Protein AF-A0A957NPS5-F1 (afdb_monomer)

Foldseek 3Di:
DDDPDPPDDDPVRVVVVVVVVVVVPDDPPPDDDDAWFKFFFADDDPQWTWTQTDPVPLRDTATEGEDVVLVVVVVVVPALEDSDEGGWIFIWRDDPDHYTYTDDTDDFPDFDWDADPPDPDGHIYTHHTNDPDDDDDDDVVDPPDDVVVVVVVVVVD

pLDDT: mean 81.64, std 15.74, range [41.34, 97.88]

Mean predicted aligned error: 11.8 Å

Radius of gyration: 25.31 Å; Cα contacts (8 Å, |Δi|>4): 223; chains: 1; bounding box: 40×63×82 Å

Solvent-accessible surface area (backbone atoms only — not comparable to full-atom values): 9475 Å² total; per-residue (Å²): 136,84,78,80,76,78,78,76,71,51,72,65,56,50,50,49,52,55,48,50,56,56,58,74,63,53,78,75,76,87,74,79,72,81,71,60,42,53,28,35,26,75,37,76,56,93,72,39,29,34,28,40,32,38,79,94,71,77,54,42,69,23,49,21,35,67,37,70,63,57,54,49,55,51,57,69,70,66,60,74,49,55,89,78,35,28,45,35,43,34,30,26,37,68,52,74,89,52,30,29,31,38,70,47,69,59,87,75,87,34,74,46,66,43,75,38,84,97,49,100,56,100,30,51,33,50,65,34,26,51,65,90,78,84,87,88,84,76,49,89,57,85,58,76,65,59,64,73,56,52,54,52,50,68,72,72,107

Secondary structure (DSSP, 8-state):
----------HHHHHHHHHHHHHHTPPPP----TT-EEEEEEEEETTEEEEEE-TTTT--EEEEEE-HHHHHHHHHTT----SS-BT-EEEEEEETTTEEEEEEEPPPS-EEEEEPTT-SS--EEEEEES---------SSSSPP-HHHHHHHHHH-

Structure (mmCIF, N/CA/C/O backbone):
data_AF-A0A957NPS5-F1
#
_entry.id   AF-A0A957NPS5-F1
#
loop_
_atom_site.group_PDB
_atom_site.id
_atom_site.type_symbol
_atom_site.label_atom_id
_atom_site.label_alt_id
_atom_site.label_comp_id
_atom_site.label_asym_id
_atom_site.label_entity_id
_atom_site.label_seq_id
_atom_site.pdbx_PDB_ins_code
_atom_site.Cartn_x
_atom_site.Cartn_y
_atom_site.Cartn_z
_atom_site.occupancy
_atom_site.B_iso_or_equiv
_atom_site.auth_seq_id
_atom_site.auth_comp_id
_atom_site.auth_asym_id
_atom_site.auth_atom_id
_atom_site.pdbx_PDB_model_num
ATOM 1 N N . MET A 1 1 ? -16.779 51.283 47.796 1.00 43.53 1 MET A N 1
ATOM 2 C CA . MET A 1 1 ? -15.555 50.913 47.045 1.00 43.53 1 MET A CA 1
ATOM 3 C C . MET A 1 1 ? -14.977 49.623 47.637 1.00 43.53 1 MET A C 1
ATOM 5 O O . MET A 1 1 ? -14.044 49.672 48.429 1.00 43.53 1 MET A O 1
ATOM 9 N N . ALA A 1 2 ? -15.581 4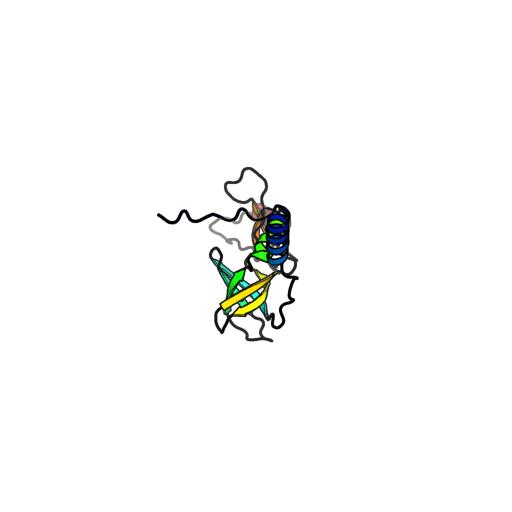8.468 47.336 1.00 41.34 2 ALA A N 1
ATOM 10 C CA . ALA A 1 2 ? -15.143 47.175 47.868 1.00 41.34 2 ALA A CA 1
ATOM 11 C C . ALA A 1 2 ? -13.979 46.638 47.021 1.00 41.34 2 ALA A C 1
ATOM 13 O O . ALA A 1 2 ? -14.174 46.165 45.902 1.00 41.34 2 ALA A O 1
ATOM 14 N N . ARG A 1 3 ? -12.753 46.756 47.541 1.00 43.09 3 ARG A N 1
ATOM 15 C CA . ARG A 1 3 ? -11.559 46.143 46.950 1.00 43.09 3 ARG A CA 1
ATOM 16 C C . ARG A 1 3 ? -11.708 44.621 47.039 1.00 43.09 3 ARG A C 1
ATOM 18 O O . ARG A 1 3 ? -11.613 44.060 48.127 1.00 43.09 3 ARG A O 1
ATOM 25 N N . ARG A 1 4 ? -11.960 43.963 45.899 1.00 46.03 4 ARG A N 1
ATOM 26 C CA . ARG A 1 4 ? -11.891 42.500 45.756 1.00 46.03 4 ARG A CA 1
ATOM 27 C C . ARG A 1 4 ? -10.495 42.047 46.181 1.00 46.03 4 ARG A C 1
ATOM 29 O O . ARG A 1 4 ? -9.515 42.276 45.477 1.00 46.03 4 ARG A O 1
ATOM 36 N N . ARG A 1 5 ? -10.415 41.445 47.364 1.00 43.22 5 ARG A N 1
ATOM 37 C CA . ARG A 1 5 ? -9.221 40.787 47.884 1.00 43.22 5 ARG A CA 1
ATOM 38 C C . ARG A 1 5 ? -9.045 39.513 47.065 1.00 43.22 5 ARG A C 1
ATOM 40 O O . ARG A 1 5 ? -9.767 38.547 47.276 1.00 43.22 5 ARG A O 1
ATOM 47 N N . VAL A 1 6 ? -8.148 39.545 46.083 1.00 55.00 6 VAL A N 1
ATOM 48 C CA . VAL A 1 6 ? -7.691 38.333 45.397 1.00 55.00 6 VAL A CA 1
ATOM 49 C C . VAL A 1 6 ? -6.949 37.520 46.456 1.00 55.00 6 VAL A C 1
ATOM 51 O O . VAL A 1 6 ? -5.841 37.882 46.852 1.00 55.00 6 VAL A O 1
ATOM 54 N N . GLN A 1 7 ? -7.620 36.513 47.016 1.00 62.09 7 GLN A N 1
ATOM 55 C CA . GLN A 1 7 ? -7.008 35.546 47.920 1.00 62.09 7 GLN A CA 1
ATOM 56 C C . GLN A 1 7 ? -5.912 34.834 47.130 1.00 62.09 7 GLN A C 1
ATOM 58 O O . GLN A 1 7 ? -6.180 34.128 46.162 1.00 62.09 7 GLN A O 1
ATOM 63 N N . ARG A 1 8 ? -4.664 35.133 47.492 1.00 55.66 8 ARG A N 1
ATOM 64 C CA . ARG A 1 8 ? -3.477 34.472 46.965 1.00 55.66 8 ARG A CA 1
ATOM 65 C C . ARG A 1 8 ? -3.501 33.066 47.571 1.00 55.66 8 ARG A C 1
ATOM 67 O O . ARG A 1 8 ? -3.375 32.956 48.788 1.00 55.66 8 ARG A O 1
ATOM 74 N N . LEU A 1 9 ? -3.779 32.059 46.746 1.00 61.62 9 LEU A N 1
ATOM 75 C CA . LEU A 1 9 ? -3.798 30.649 47.150 1.00 61.62 9 LEU A CA 1
ATOM 76 C C . LEU A 1 9 ? -2.457 30.293 47.803 1.00 61.62 9 LEU A C 1
ATOM 78 O O . LEU A 1 9 ? -1.418 30.799 47.358 1.00 61.62 9 LEU A O 1
ATOM 82 N N . SER A 1 10 ? -2.485 29.478 48.856 1.00 70.25 10 SER A N 1
ATOM 83 C CA . SER A 1 10 ? -1.268 29.017 49.530 1.00 70.25 10 SER A CA 1
ATOM 84 C C . SER A 1 10 ? -0.378 28.237 48.554 1.00 70.25 10 SER A C 1
ATOM 86 O O . SER A 1 10 ? -0.853 27.714 47.546 1.00 70.25 10 SER A O 1
ATOM 88 N N . GLU A 1 11 ? 0.928 28.177 48.818 1.00 67.50 11 GLU A N 1
ATOM 89 C CA . GLU A 1 11 ? 1.865 27.406 47.981 1.00 67.50 11 GLU A CA 1
ATOM 90 C C . GLU A 1 11 ? 1.440 25.930 47.888 1.00 67.50 11 GLU A C 1
ATOM 92 O O . GLU A 1 11 ? 1.506 25.339 46.817 1.00 67.50 11 GLU A O 1
ATOM 97 N N . GLU A 1 12 ? 0.859 25.384 48.960 1.00 65.50 12 GLU A N 1
ATOM 98 C CA . GLU A 1 12 ? 0.281 24.036 48.988 1.00 65.50 12 GLU A CA 1
ATOM 99 C C . GLU A 1 12 ? -0.962 23.897 48.097 1.00 65.50 12 GLU A C 1
ATOM 101 O O . GLU A 1 12 ? -1.111 22.886 47.420 1.00 65.50 12 GLU A O 1
ATOM 106 N N . GLU A 1 13 ? -1.847 24.900 48.047 1.00 70.38 13 GLU A N 1
ATOM 107 C CA . GLU A 1 13 ? -3.016 24.904 47.153 1.00 70.38 13 GLU A CA 1
ATOM 108 C C . GLU A 1 13 ? -2.599 25.019 45.680 1.00 70.38 13 GLU A C 1
ATOM 110 O O . GLU A 1 13 ? -3.218 24.404 44.810 1.00 70.38 13 GLU A O 1
ATOM 115 N N . GLN A 1 14 ? -1.533 25.778 45.400 1.00 67.06 14 GLN A N 1
ATOM 116 C CA . GLN A 1 14 ? -0.944 25.881 44.064 1.00 67.06 14 GLN A CA 1
ATOM 117 C C . GLN A 1 14 ? -0.292 24.559 43.642 1.00 67.06 14 GLN A C 1
ATOM 119 O O . GLN A 1 14 ? -0.524 24.103 42.521 1.00 67.06 14 GLN A O 1
ATOM 124 N N . ASP A 1 15 ? 0.444 23.909 44.544 1.00 67.12 15 ASP A N 1
ATOM 125 C CA . ASP A 1 15 ? 1.050 22.597 44.315 1.00 67.12 15 ASP A CA 1
ATOM 126 C C . ASP A 1 15 ? -0.005 21.498 44.136 1.00 67.12 15 ASP A C 1
ATOM 128 O O . ASP A 1 15 ? 0.139 20.650 43.251 1.00 67.12 15 ASP A O 1
ATOM 132 N N . LEU A 1 16 ? -1.099 21.529 44.908 1.00 69.50 16 LEU A N 1
ATOM 133 C CA . LEU A 1 16 ? -2.212 20.586 44.772 1.00 69.50 16 LEU A CA 1
ATOM 134 C C . LEU A 1 16 ? -2.939 20.772 43.435 1.00 69.50 16 LEU A C 1
ATOM 136 O O . LEU A 1 16 ? -3.184 19.789 42.737 1.00 69.50 16 LEU A O 1
ATOM 140 N N . MET A 1 17 ? -3.218 22.018 43.029 1.00 66.19 17 MET A N 1
ATOM 141 C CA . MET A 1 17 ? -3.795 22.318 41.711 1.00 66.19 17 MET A CA 1
ATOM 142 C C . MET A 1 17 ? -2.874 21.859 40.578 1.00 66.19 17 MET A C 1
ATOM 144 O O . MET A 1 17 ? -3.321 21.219 39.626 1.00 66.19 17 MET A O 1
ATOM 148 N N . GLN A 1 18 ? -1.572 22.126 40.692 1.00 65.19 18 GLN A N 1
ATOM 149 C CA . GLN A 1 18 ? -0.591 21.724 39.688 1.00 65.19 18 GLN A CA 1
ATOM 150 C C . GLN A 1 18 ? -0.387 20.198 39.650 1.00 65.19 18 GLN A C 1
ATOM 152 O O . GLN A 1 18 ? -0.080 19.622 38.600 1.00 65.19 18 GLN A O 1
ATOM 157 N N . PHE A 1 19 ? -0.561 19.511 40.779 1.00 60.31 19 PHE A N 1
ATOM 158 C CA . PHE A 1 19 ? -0.565 18.053 40.863 1.00 60.31 19 PHE A CA 1
ATOM 159 C C . PHE A 1 19 ? -1.832 17.445 40.241 1.00 60.31 19 PHE A C 1
ATOM 161 O O . PHE A 1 19 ? -1.726 16.510 39.442 1.00 60.31 19 PHE A O 1
ATOM 168 N N . GLU A 1 20 ? -3.013 17.997 40.525 1.00 65.75 20 GLU A N 1
ATOM 169 C CA . GLU A 1 20 ? -4.285 17.554 39.944 1.00 65.75 20 GLU A CA 1
ATOM 170 C C . GLU A 1 20 ? -4.340 17.754 38.425 1.00 65.75 20 GLU A C 1
ATOM 172 O O . GLU A 1 20 ? -4.780 16.856 37.701 1.00 65.75 20 GLU A O 1
ATOM 177 N N . ASP A 1 21 ? -3.839 18.879 37.915 1.00 64.69 21 ASP A N 1
ATOM 178 C CA . ASP A 1 21 ? -3.794 19.145 36.474 1.00 64.69 21 ASP A CA 1
ATOM 179 C C . ASP A 1 21 ? -2.842 18.190 35.739 1.00 64.69 21 ASP A C 1
ATOM 181 O O . ASP A 1 21 ? -3.150 17.714 34.638 1.00 64.69 21 ASP A O 1
ATOM 185 N N . ARG A 1 22 ? -1.723 17.807 36.372 1.00 56.25 22 ARG A N 1
ATOM 186 C CA . ARG A 1 22 ? -0.844 16.742 35.858 1.00 56.25 22 ARG A CA 1
ATOM 187 C C . ARG A 1 22 ? -1.525 15.374 35.867 1.00 56.25 22 ARG A C 1
ATOM 189 O O . ARG A 1 22 ? -1.280 14.571 34.966 1.00 56.25 22 ARG A O 1
ATOM 196 N N . TYR A 1 23 ? -2.392 15.101 36.843 1.00 56.84 23 TYR A N 1
ATOM 197 C CA . TYR A 1 23 ? -3.131 13.840 36.918 1.00 56.84 23 TYR A CA 1
ATOM 198 C C . TYR A 1 23 ? -4.259 13.758 35.878 1.00 56.84 23 TYR A C 1
ATOM 200 O O . TYR A 1 23 ? -4.450 12.703 35.270 1.00 56.84 23 TYR A O 1
ATOM 208 N N . LYS A 1 24 ? -4.958 14.872 35.611 1.00 57.78 24 LYS A N 1
ATOM 209 C CA . LYS A 1 24 ? -6.001 14.964 34.569 1.00 57.78 24 LYS A CA 1
ATOM 210 C C . LYS A 1 24 ? -5.462 14.686 33.166 1.00 57.78 24 LYS A C 1
ATOM 212 O O . LYS A 1 24 ? -6.169 14.101 32.348 1.00 57.78 24 LYS A O 1
ATOM 217 N N . ASN A 1 25 ? -4.205 15.046 32.912 1.00 56.69 25 ASN A N 1
ATOM 218 C CA . ASN A 1 25 ? -3.540 14.861 31.622 1.00 56.69 25 ASN A CA 1
ATOM 219 C C . ASN A 1 25 ? -2.728 13.564 31.512 1.00 56.69 25 ASN A C 1
ATOM 221 O O . ASN A 1 25 ? -1.903 13.438 30.603 1.00 56.69 25 ASN A O 1
ATOM 225 N N . ARG A 1 26 ? -2.952 12.570 32.387 1.00 56.12 26 ARG A N 1
ATOM 226 C CA . ARG A 1 26 ? -2.336 11.255 32.180 1.00 56.12 26 ARG A CA 1
ATOM 227 C C . ARG A 1 26 ? -2.758 10.705 30.813 1.00 56.12 26 ARG A C 1
ATOM 229 O O . ARG A 1 26 ? -3.961 10.635 30.539 1.00 56.12 26 ARG A O 1
ATOM 236 N N . PRO A 1 27 ? -1.804 10.303 29.951 1.00 58.75 27 PRO A N 1
ATOM 237 C CA . PRO A 1 27 ? -2.139 9.698 28.673 1.00 58.75 27 PRO A CA 1
ATOM 238 C C . PRO A 1 27 ? -3.019 8.483 28.943 1.00 58.75 27 PRO A C 1
ATOM 240 O O . PRO A 1 27 ? -2.623 7.565 29.663 1.00 58.75 27 PRO A O 1
ATOM 243 N N . ARG A 1 28 ? -4.246 8.510 28.406 1.00 58.91 28 ARG A N 1
ATOM 244 C CA . ARG A 1 28 ? -5.193 7.413 28.599 1.00 58.91 28 ARG A CA 1
ATOM 245 C C . ARG A 1 28 ? -4.529 6.116 28.115 1.00 58.91 28 ARG A C 1
ATOM 247 O O . ARG A 1 28 ? -3.938 6.124 27.023 1.00 58.91 28 ARG A O 1
ATOM 254 N N . PRO A 1 29 ? -4.584 5.033 28.912 1.00 55.66 29 PRO A N 1
ATOM 255 C CA . PRO A 1 29 ? -4.042 3.745 28.503 1.00 55.66 29 PRO A CA 1
ATOM 256 C C . PRO A 1 29 ? -4.663 3.324 27.165 1.00 55.66 29 PRO A C 1
ATOM 258 O O . PRO A 1 29 ? -5.808 3.673 26.869 1.00 55.66 29 PRO A O 1
ATOM 261 N N . LYS A 1 30 ? -3.869 2.642 26.329 1.00 53.47 30 LYS A N 1
ATOM 262 C CA . LYS A 1 30 ? -4.258 2.179 24.990 1.00 53.47 30 LYS A CA 1
ATOM 263 C C . LYS A 1 30 ? -5.470 1.260 25.136 1.00 53.47 30 LYS A C 1
ATOM 265 O O . LYS A 1 30 ? -5.326 0.096 25.482 1.00 53.47 30 LYS A O 1
ATOM 270 N N . GLN A 1 31 ? -6.665 1.805 24.933 1.00 60.66 31 GLN A N 1
ATOM 271 C CA . GLN A 1 31 ? -7.873 0.999 24.877 1.00 60.66 31 GLN A CA 1
ATOM 272 C C . GLN A 1 31 ? -7.801 0.220 23.566 1.00 60.66 31 GLN A C 1
ATOM 274 O O . GLN A 1 31 ? -7.772 0.834 22.493 1.00 60.66 31 GLN A O 1
ATOM 279 N N . GLU A 1 32 ? -7.661 -1.102 23.659 1.00 60.94 32 GLU A N 1
ATOM 280 C CA . GLU A 1 32 ? -7.733 -1.953 22.480 1.00 60.94 32 GLU A CA 1
ATOM 281 C C . GLU A 1 32 ? -9.110 -1.814 21.850 1.00 60.94 32 GLU A C 1
ATOM 283 O O . GLU A 1 32 ? -10.144 -1.782 22.520 1.00 60.94 32 GLU A O 1
ATOM 288 N N . SER A 1 33 ? -9.092 -1.655 20.539 1.00 67.19 33 SER A N 1
ATOM 289 C CA . SER A 1 33 ? -10.289 -1.462 19.748 1.00 67.19 33 SER A CA 1
ATOM 290 C C . SER A 1 33 ? -10.930 -2.814 19.534 1.00 67.19 33 SER A C 1
ATOM 292 O O . SER A 1 33 ? -10.456 -3.614 18.735 1.00 67.19 33 SER A O 1
ATOM 294 N N . THR A 1 34 ? -12.012 -3.061 20.254 1.00 67.88 34 THR A N 1
ATOM 295 C CA . THR A 1 34 ? -12.986 -4.080 19.884 1.00 67.88 34 THR A CA 1
ATOM 296 C C . THR A 1 34 ? -13.663 -3.601 18.592 1.00 67.88 34 THR A C 1
ATOM 298 O O . THR A 1 34 ? -13.950 -2.411 18.473 1.00 67.88 34 THR A O 1
ATOM 301 N N . ASP A 1 35 ? -13.862 -4.479 17.608 1.00 84.12 35 ASP A N 1
ATOM 302 C CA . ASP A 1 35 ? -14.529 -4.187 16.319 1.00 84.12 35 ASP A CA 1
ATOM 303 C C . ASP A 1 35 ? -13.644 -3.555 15.229 1.00 84.12 35 ASP A C 1
ATOM 305 O O . ASP A 1 35 ? -14.077 -2.691 14.460 1.00 84.12 35 ASP A O 1
ATOM 309 N N . LEU A 1 36 ? -12.389 -3.998 15.132 1.00 90.94 36 LEU A N 1
ATOM 310 C CA . LEU A 1 36 ? -11.573 -3.716 13.954 1.00 90.94 36 LEU A CA 1
ATOM 311 C C . LEU A 1 36 ? -11.952 -4.643 12.799 1.00 90.94 36 LEU A C 1
ATOM 313 O O . LEU A 1 36 ? -12.083 -5.853 12.964 1.00 90.94 36 LEU A O 1
ATOM 317 N N . VAL A 1 37 ? -12.074 -4.052 11.620 1.00 94.62 37 VAL A N 1
ATOM 318 C CA . VAL A 1 37 ? -12.301 -4.737 10.353 1.00 94.62 37 VAL A CA 1
ATOM 319 C C . VAL A 1 37 ? -11.012 -4.682 9.543 1.00 94.62 37 VAL A C 1
ATOM 321 O O . VAL A 1 37 ? -10.425 -3.609 9.396 1.00 94.62 37 VAL A O 1
ATOM 324 N N . ALA A 1 38 ? -10.573 -5.830 9.037 1.00 95.50 38 ALA A N 1
ATOM 325 C CA . ALA A 1 38 ? -9.428 -5.917 8.141 1.00 95.50 38 ALA A CA 1
ATOM 326 C C . ALA A 1 38 ? -9.791 -5.441 6.724 1.00 95.50 38 ALA A C 1
ATOM 328 O O . ALA A 1 38 ? -10.948 -5.522 6.290 1.00 95.50 38 ALA A O 1
ATOM 329 N N . GLY A 1 39 ? -8.801 -4.904 6.019 1.00 96.94 39 GLY A N 1
ATOM 330 C CA . GLY A 1 39 ? -8.944 -4.495 4.632 1.00 96.94 39 GLY A CA 1
ATOM 331 C C . GLY A 1 39 ? -7.640 -4.016 4.009 1.00 96.94 39 GLY A C 1
ATOM 332 O O . GLY A 1 39 ? -6.588 -3.987 4.648 1.00 96.94 39 GLY A O 1
ATOM 333 N N . ILE A 1 40 ? -7.737 -3.602 2.749 1.00 97.50 40 ILE A N 1
ATOM 334 C CA . ILE A 1 40 ? -6.610 -3.175 1.919 1.00 97.50 40 ILE A CA 1
ATOM 335 C C . ILE A 1 40 ? -6.835 -1.739 1.457 1.00 97.50 40 ILE A C 1
ATOM 337 O O . ILE A 1 40 ? -7.922 -1.378 0.994 1.00 97.50 40 ILE A O 1
ATOM 341 N N . VAL A 1 41 ? -5.802 -0.903 1.555 1.00 97.81 41 VAL A N 1
ATOM 342 C CA . VAL A 1 41 ? -5.832 0.460 1.014 1.00 97.81 41 VAL A CA 1
ATOM 343 C C . VAL A 1 41 ? -5.804 0.401 -0.514 1.00 97.81 41 VAL A C 1
ATOM 345 O O . VAL A 1 41 ? -4.799 0.033 -1.108 1.00 97.81 41 VAL A O 1
ATOM 348 N N . ILE A 1 42 ? -6.884 0.812 -1.175 1.00 97.81 42 ILE A N 1
ATOM 349 C CA . ILE A 1 42 ? -6.998 0.800 -2.645 1.00 97.81 42 ILE A CA 1
ATOM 350 C C . ILE A 1 42 ? -6.744 2.173 -3.275 1.00 97.81 42 ILE A C 1
ATOM 352 O O . ILE A 1 42 ? -6.488 2.275 -4.474 1.00 97.81 42 ILE A O 1
ATOM 356 N N . ARG A 1 43 ? -6.817 3.253 -2.486 1.00 97.50 43 ARG A N 1
ATOM 357 C CA . ARG A 1 43 ? -6.541 4.614 -2.963 1.00 97.50 43 ARG A CA 1
ATOM 358 C C . ARG A 1 43 ? -6.078 5.526 -1.835 1.00 97.50 43 ARG A C 1
ATOM 360 O O . ARG A 1 43 ? -6.660 5.508 -0.757 1.00 97.50 43 ARG A O 1
ATOM 367 N N . ALA A 1 44 ? -5.111 6.396 -2.119 1.00 94.06 44 ALA A N 1
ATOM 368 C CA . ALA A 1 44 ? -4.643 7.438 -1.207 1.00 94.06 44 ALA A CA 1
ATOM 369 C C . ALA A 1 44 ? -4.921 8.841 -1.775 1.00 94.06 44 ALA A C 1
ATOM 371 O O . ALA A 1 44 ? -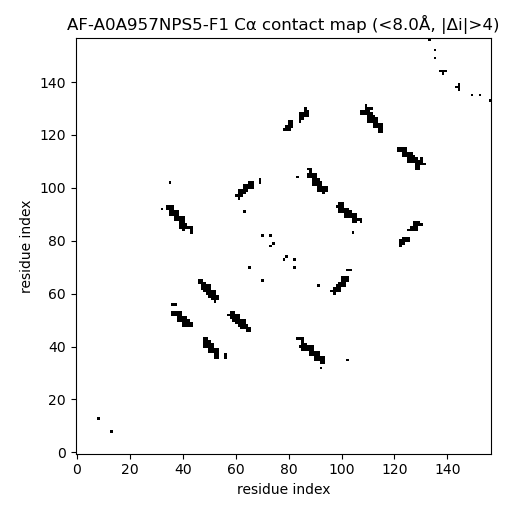4.658 9.117 -2.946 1.00 94.06 44 ALA A O 1
ATOM 372 N N . ARG A 1 45 ? -5.475 9.735 -0.949 1.00 92.00 45 ARG A N 1
ATOM 373 C CA . ARG A 1 45 ? -5.820 11.127 -1.287 1.00 92.00 45 ARG A CA 1
ATOM 374 C C . ARG A 1 45 ? -5.463 12.055 -0.129 1.00 92.00 45 ARG A C 1
ATOM 376 O O . ARG A 1 45 ? -6.308 12.394 0.702 1.00 92.00 45 ARG A O 1
ATOM 383 N N . GLY A 1 46 ? -4.200 12.472 -0.068 1.00 86.94 46 GLY A N 1
ATOM 384 C CA . GLY A 1 46 ? -3.700 13.275 1.048 1.00 86.94 46 GLY A CA 1
ATOM 385 C C . GLY A 1 46 ? -3.829 12.504 2.362 1.00 86.94 46 GLY A C 1
ATOM 386 O O . GLY A 1 46 ? -3.157 11.498 2.545 1.00 86.94 46 GLY A O 1
ATOM 387 N N . HIS A 1 47 ? -4.711 12.953 3.257 1.00 89.00 47 HIS A N 1
ATOM 388 C CA . HIS A 1 47 ? -4.954 12.307 4.556 1.00 89.00 47 HIS A CA 1
ATOM 389 C C . HIS A 1 47 ? -6.119 11.306 4.567 1.00 89.00 47 HIS A C 1
ATOM 391 O O . HIS A 1 47 ? -6.384 10.705 5.607 1.00 89.00 47 HIS A O 1
ATOM 397 N N . HIS A 1 48 ? -6.803 11.130 3.433 1.00 94.31 48 HIS A N 1
ATOM 398 C CA . HIS A 1 48 ? -7.916 10.195 3.294 1.00 94.31 48 HIS A CA 1
ATOM 399 C C . HIS A 1 48 ? -7.509 8.996 2.440 1.00 94.31 48 HIS A C 1
ATOM 401 O O . HIS A 1 48 ? -6.917 9.156 1.370 1.00 94.31 48 HIS A O 1
ATOM 407 N N . TYR A 1 49 ? -7.898 7.808 2.880 1.00 96.88 49 TYR A N 1
ATOM 408 C CA . TYR A 1 49 ? -7.569 6.535 2.254 1.00 96.88 49 TYR A CA 1
ATOM 409 C C . TYR A 1 49 ? -8.844 5.753 1.998 1.00 96.88 49 TYR A C 1
ATOM 411 O O . TYR A 1 49 ? -9.656 5.590 2.903 1.00 96.88 49 TYR A O 1
ATOM 419 N N . ASP A 1 50 ? -9.024 5.256 0.784 1.00 97.81 50 ASP A N 1
ATOM 420 C CA . ASP A 1 50 ? -10.103 4.315 0.521 1.00 97.81 50 ASP A CA 1
ATOM 421 C C . ASP A 1 50 ? -9.608 2.924 0.871 1.00 97.81 50 A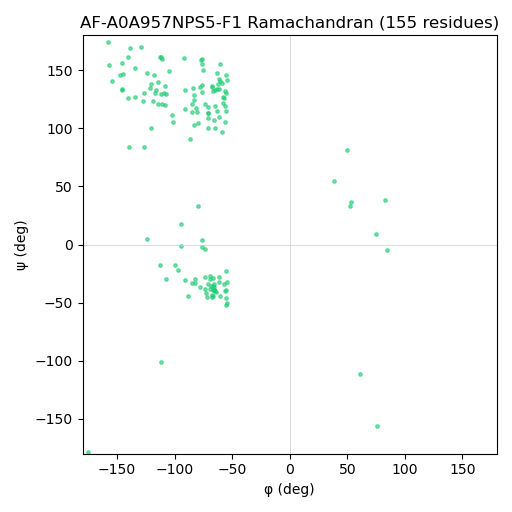SP A C 1
ATOM 423 O O . ASP A 1 50 ? -8.619 2.457 0.304 1.00 97.81 50 ASP A O 1
ATOM 427 N N . VAL A 1 51 ? -10.296 2.279 1.804 1.00 97.88 51 VAL A N 1
ATOM 428 C CA . VAL A 1 51 ? -9.995 0.922 2.246 1.00 97.88 51 VAL A CA 1
ATOM 429 C C . VAL A 1 51 ? -11.109 0.008 1.773 1.00 97.88 51 VAL A C 1
ATOM 431 O O . VAL A 1 51 ? -12.268 0.221 2.132 1.00 97.88 51 VAL A O 1
ATOM 434 N N . GLN A 1 52 ? -10.758 -0.994 0.974 1.00 97.88 52 GLN A N 1
ATOM 435 C CA . GLN A 1 52 ? -11.637 -2.112 0.664 1.00 97.88 52 GLN A CA 1
ATOM 436 C C . GLN A 1 52 ? -11.565 -3.096 1.828 1.00 97.88 52 GLN A C 1
ATOM 438 O O . GLN A 1 52 ? -10.511 -3.672 2.081 1.00 97.88 52 GLN A O 1
ATOM 443 N N . THR A 1 53 ? -12.664 -3.262 2.553 1.00 96.44 53 THR A N 1
ATOM 444 C CA . THR A 1 53 ? -12.741 -4.233 3.644 1.00 96.44 53 THR A CA 1
ATOM 445 C C . THR A 1 53 ? -12.895 -5.654 3.123 1.00 96.44 53 THR A C 1
ATOM 447 O O . THR A 1 53 ? -13.403 -5.879 2.017 1.00 96.44 53 THR A O 1
ATOM 450 N N . ASP A 1 54 ? -12.467 -6.612 3.942 1.00 93.75 54 ASP A N 1
ATOM 451 C CA . ASP A 1 54 ? -12.448 -8.019 3.568 1.00 93.75 54 ASP A CA 1
ATOM 452 C C . ASP A 1 54 ? -13.853 -8.576 3.287 1.00 93.75 54 ASP A C 1
ATOM 454 O O . ASP A 1 54 ? -14.820 -8.222 3.981 1.00 93.75 54 ASP A O 1
ATOM 458 N N . PRO A 1 55 ? -13.978 -9.543 2.357 1.00 87.50 55 PRO A N 1
ATOM 459 C CA . PRO A 1 55 ? -15.240 -10.217 2.063 1.00 87.50 55 PRO A CA 1
ATOM 460 C C . PRO A 1 55 ? -15.921 -10.851 3.282 1.00 87.50 55 PRO A C 1
ATOM 462 O O . PRO A 1 55 ? -17.146 -10.881 3.352 1.00 87.50 55 PRO A O 1
ATOM 465 N N . GLY A 1 56 ? -15.134 -11.333 4.252 1.00 85.19 56 GLY A N 1
ATOM 466 C CA . GLY A 1 56 ? -15.627 -11.945 5.491 1.00 85.19 56 GLY A CA 1
ATOM 467 C C . GLY A 1 56 ? -16.207 -10.957 6.508 1.00 85.19 56 GLY A C 1
ATOM 468 O O . GLY A 1 56 ? -16.702 -11.380 7.549 1.00 85.19 56 GLY A O 1
ATOM 469 N N . THR A 1 57 ? -16.143 -9.654 6.225 1.00 85.19 57 THR A N 1
ATOM 470 C CA . THR A 1 57 ? -16.697 -8.602 7.081 1.00 85.19 57 THR A CA 1
ATOM 471 C C . THR A 1 57 ? -17.885 -7.931 6.398 1.00 85.19 57 THR A C 1
ATOM 473 O O . THR A 1 57 ? -18.985 -8.476 6.399 1.00 85.19 57 THR A O 1
ATOM 476 N N . ASP A 1 58 ? -17.698 -6.756 5.806 1.00 86.69 58 ASP A N 1
ATOM 477 C CA . ASP A 1 58 ? -18.761 -5.987 5.164 1.00 86.69 58 ASP A CA 1
ATOM 478 C C . ASP A 1 58 ? -18.485 -5.641 3.694 1.00 86.69 58 ASP A C 1
ATOM 480 O O . ASP A 1 58 ? -19.306 -4.934 3.095 1.00 86.69 58 ASP A O 1
ATOM 484 N N . ASN A 1 59 ? -17.372 -6.160 3.150 1.00 93.06 59 ASN A N 1
ATOM 485 C CA . ASN A 1 59 ? -16.948 -6.139 1.748 1.00 93.06 59 ASN A CA 1
ATOM 486 C C . ASN A 1 59 ? -17.250 -4.829 1.011 1.00 93.06 59 ASN A C 1
ATOM 488 O O . ASN A 1 59 ? -17.929 -4.813 -0.020 1.00 93.06 59 ASN A O 1
ATOM 492 N N . ARG A 1 60 ? -16.795 -3.704 1.554 1.00 94.44 60 ARG A N 1
ATOM 493 C CA . ARG A 1 60 ? -17.105 -2.381 1.014 1.00 94.44 60 ARG A CA 1
ATOM 494 C C . ARG A 1 60 ? -15.913 -1.453 1.069 1.00 94.44 60 ARG A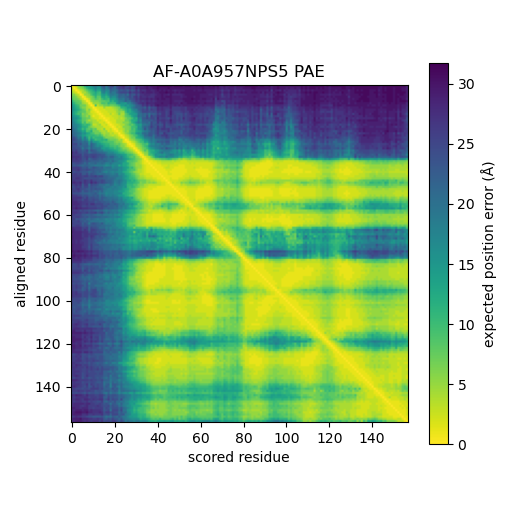 C 1
ATOM 496 O O . ARG A 1 60 ? -15.000 -1.613 1.872 1.00 94.44 60 ARG A O 1
ATOM 503 N N . VAL A 1 61 ? -16.000 -0.403 0.268 1.00 97.00 61 VAL A N 1
ATOM 504 C CA . VAL A 1 61 ? -15.051 0.700 0.325 1.00 97.00 61 VAL A CA 1
ATOM 505 C C . VAL A 1 61 ? -15.456 1.674 1.428 1.00 97.00 61 VAL A C 1
ATOM 507 O O . VAL A 1 61 ? -16.599 2.134 1.477 1.00 97.00 61 VAL A O 1
ATOM 510 N N . ARG A 1 62 ? -14.505 2.007 2.300 1.00 96.06 62 ARG A N 1
ATOM 511 C CA . ARG A 1 62 ? -14.645 3.016 3.356 1.00 96.06 62 ARG A CA 1
ATOM 512 C C . ARG A 1 62 ? -13.610 4.113 3.167 1.00 96.06 62 ARG A C 1
ATOM 514 O O . ARG A 1 62 ? -12.452 3.822 2.890 1.00 96.06 62 ARG A O 1
ATOM 521 N N . VAL A 1 63 ? -14.014 5.365 3.358 1.00 97.38 63 VAL A N 1
ATOM 522 C CA . VAL A 1 63 ? -13.097 6.508 3.409 1.00 97.38 63 VAL A CA 1
ATOM 523 C C . VAL A 1 63 ? -12.555 6.626 4.828 1.00 97.38 63 VAL A C 1
ATOM 525 O O . VAL A 1 63 ? -13.296 6.907 5.773 1.00 97.38 63 VAL A O 1
ATOM 528 N N . CYS A 1 64 ? -11.260 6.408 4.975 1.00 96.12 64 CYS A N 1
ATOM 529 C CA . CYS A 1 64 ? -10.595 6.301 6.257 1.00 96.12 64 CYS A CA 1
ATOM 530 C C . CYS A 1 64 ? -9.547 7.393 6.450 1.00 96.12 64 CYS A C 1
ATOM 532 O O . CYS A 1 64 ? -8.853 7.786 5.517 1.00 96.12 64 CYS A O 1
ATOM 534 N N . GLU A 1 65 ? -9.397 7.834 7.691 1.00 94.50 65 GLU A N 1
ATOM 535 C CA . GLU A 1 65 ? -8.276 8.662 8.137 1.00 94.50 65 GLU A CA 1
ATOM 536 C C . GLU A 1 65 ? -7.388 7.847 9.079 1.00 94.50 65 GLU A C 1
ATOM 538 O O . GLU A 1 65 ? -7.826 6.851 9.657 1.00 94.50 65 GLU A O 1
ATOM 543 N N . VAL A 1 66 ? -6.138 8.261 9.265 1.00 90.38 66 VAL A N 1
ATOM 544 C CA . VAL A 1 66 ? -5.242 7.613 10.230 1.00 90.38 66 VAL A CA 1
ATOM 545 C C . VAL A 1 66 ? -5.480 8.181 11.622 1.00 90.38 66 VAL A C 1
ATOM 547 O O . VAL A 1 66 ? -5.532 9.397 11.812 1.00 90.38 66 VAL A O 1
ATOM 550 N N . ARG A 1 67 ? -5.577 7.311 12.633 1.00 81.38 67 ARG A N 1
ATOM 551 C CA . ARG A 1 67 ? -5.656 7.745 14.031 1.00 81.38 67 ARG A CA 1
ATOM 552 C C . ARG A 1 67 ? -4.440 8.606 14.381 1.00 81.38 67 ARG A C 1
ATOM 554 O O . ARG A 1 67 ? -3.308 8.147 14.278 1.00 81.38 67 ARG A O 1
ATOM 561 N N . GLY A 1 68 ? -4.667 9.814 14.903 1.00 71.12 68 GLY A N 1
ATOM 562 C CA . GLY A 1 68 ? -3.592 10.774 15.205 1.00 71.12 68 GLY A CA 1
ATOM 563 C C . GLY A 1 68 ? -2.481 10.255 16.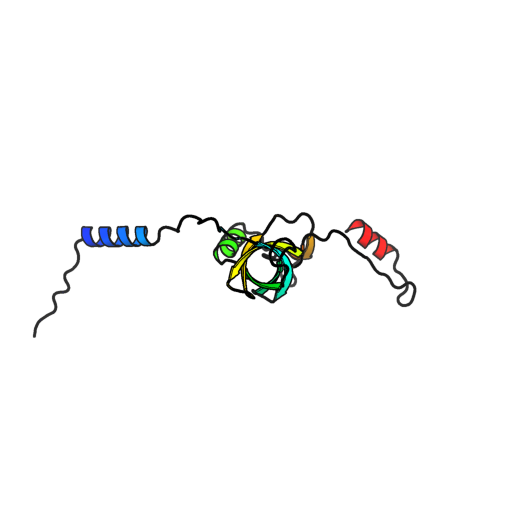132 1.00 71.12 68 GLY A C 1
ATOM 564 O O . GLY A 1 68 ? -1.359 10.745 16.082 1.00 71.12 68 GLY A O 1
ATOM 565 N N . ARG A 1 69 ? -2.752 9.224 16.943 1.00 66.88 69 ARG A N 1
ATOM 566 C CA . ARG A 1 69 ? -1.725 8.548 17.749 1.00 66.88 69 ARG A CA 1
ATOM 567 C C . ARG A 1 69 ? -0.856 7.575 16.941 1.00 66.88 69 ARG A C 1
ATOM 569 O O . ARG A 1 69 ? 0.336 7.530 17.198 1.00 66.88 69 ARG A O 1
ATOM 576 N N . LEU A 1 70 ? -1.413 6.864 15.957 1.00 64.12 70 LEU A N 1
ATOM 577 C CA . LEU A 1 70 ? -0.629 6.022 15.040 1.00 64.12 70 LEU A CA 1
ATOM 578 C C . LEU A 1 70 ? 0.288 6.888 14.167 1.00 64.12 70 LEU A C 1
ATOM 580 O O . LEU A 1 70 ? 1.458 6.571 13.989 1.00 64.12 70 LEU A O 1
ATOM 584 N N . LEU A 1 71 ? -0.222 8.045 13.734 1.00 63.75 71 LEU A N 1
ATOM 585 C CA . LEU A 1 71 ? 0.583 9.093 13.112 1.00 63.75 71 LEU A CA 1
ATOM 586 C C . LEU A 1 71 ? 1.749 9.518 14.026 1.00 63.75 71 LEU A C 1
ATOM 588 O O . LEU A 1 71 ? 2.878 9.601 13.566 1.00 63.75 71 LEU A O 1
ATOM 592 N N . ALA A 1 72 ? 1.508 9.747 15.322 1.00 58.44 72 ALA A N 1
ATOM 593 C CA . ALA A 1 72 ? 2.557 10.146 16.266 1.00 58.44 72 ALA A CA 1
ATOM 594 C C . ALA A 1 72 ? 3.584 9.035 16.559 1.00 58.44 72 ALA A C 1
ATOM 596 O O . ALA A 1 72 ? 4.768 9.336 16.677 1.00 58.44 72 ALA A O 1
ATOM 597 N N . GLU A 1 73 ? 3.149 7.777 16.668 1.00 63.44 73 GLU A N 1
ATOM 598 C CA . GLU A 1 73 ? 4.018 6.617 16.916 1.00 63.44 73 GLU A CA 1
ATOM 599 C C . GLU A 1 73 ? 4.938 6.351 15.711 1.00 63.44 73 GLU A C 1
ATOM 601 O O . GLU A 1 73 ? 6.147 6.244 15.897 1.00 63.44 73 GLU A O 1
ATOM 606 N N . GLN A 1 74 ? 4.419 6.379 14.477 1.00 62.22 74 GLN A N 1
ATOM 607 C CA . GLN A 1 74 ? 5.263 6.228 13.283 1.00 62.22 74 GLN A CA 1
ATOM 608 C C . GLN A 1 74 ? 6.154 7.449 13.006 1.00 62.22 74 GLN A C 1
ATOM 610 O O . GLN A 1 74 ? 7.293 7.291 12.580 1.00 62.22 74 GLN A O 1
ATOM 615 N N . ILE A 1 75 ? 5.696 8.673 13.300 1.00 58.59 75 ILE A N 1
ATOM 616 C CA . ILE A 1 75 ? 6.556 9.8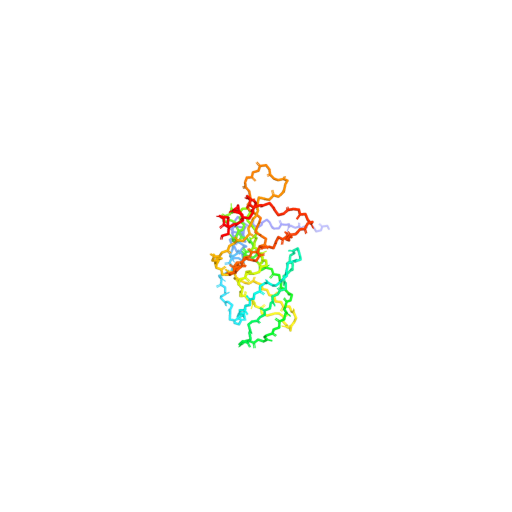68 13.210 1.00 58.59 75 ILE A CA 1
ATOM 617 C C . ILE A 1 75 ? 7.694 9.811 14.245 1.00 58.59 75 ILE A C 1
ATOM 619 O O . ILE A 1 75 ? 8.809 10.260 13.963 1.00 58.59 75 ILE A O 1
ATOM 623 N N . ALA A 1 76 ? 7.432 9.279 15.444 1.00 56.22 76 ALA A N 1
ATOM 624 C CA . ALA A 1 76 ? 8.427 9.155 16.508 1.00 56.22 76 ALA A CA 1
ATOM 625 C C . ALA A 1 76 ? 9.521 8.124 16.190 1.00 56.22 76 ALA A C 1
ATOM 627 O O . ALA A 1 76 ? 10.649 8.310 16.646 1.00 56.22 76 ALA A O 1
ATOM 628 N N . ASP A 1 77 ? 9.213 7.110 15.375 1.00 57.47 77 ASP A N 1
ATOM 629 C CA . ASP A 1 77 ? 10.166 6.088 14.911 1.00 57.47 77 ASP A CA 1
ATOM 630 C C . ASP A 1 77 ? 11.120 6.599 13.805 1.00 57.47 77 ASP A C 1
ATOM 632 O O . ASP A 1 77 ? 12.056 5.926 13.387 1.00 57.47 77 ASP A O 1
ATOM 636 N N . ARG A 1 78 ? 10.948 7.861 13.378 1.00 47.75 78 ARG A N 1
ATOM 637 C CA . ARG A 1 78 ? 11.888 8.637 12.543 1.00 47.75 78 ARG A CA 1
ATOM 638 C C . ARG A 1 78 ? 12.360 7.971 11.245 1.00 47.75 78 ARG A C 1
ATOM 640 O O . ARG A 1 78 ? 13.447 8.308 10.768 1.00 47.75 78 ARG A O 1
ATOM 647 N N . SER A 1 79 ? 11.541 7.163 10.589 1.00 51.72 79 SER A N 1
ATOM 648 C CA . SER A 1 79 ? 11.714 6.966 9.153 1.00 51.72 79 SER A CA 1
ATOM 649 C C . SER A 1 79 ? 10.863 8.001 8.403 1.00 51.72 79 SER A C 1
ATOM 651 O O . SER A 1 79 ? 9.727 8.299 8.772 1.00 51.72 79 SER A O 1
ATOM 653 N N . LYS A 1 80 ? 11.433 8.671 7.393 1.00 56.19 80 LYS A N 1
ATOM 654 C CA . LYS A 1 80 ? 10.727 9.686 6.574 1.00 56.19 80 LYS A CA 1
ATOM 655 C C . LYS A 1 80 ? 9.845 9.013 5.517 1.00 56.19 80 LYS A C 1
ATOM 657 O O . LYS A 1 80 ? 9.690 9.527 4.401 1.00 56.19 80 LYS A O 1
ATOM 662 N N . ASP A 1 81 ? 9.307 7.863 5.877 1.00 70.25 81 ASP A N 1
ATOM 663 C CA . ASP A 1 81 ? 8.711 6.931 4.949 1.00 70.25 81 ASP A CA 1
ATOM 664 C C . ASP A 1 81 ? 7.222 7.234 4.832 1.00 70.25 81 ASP A C 1
ATOM 666 O O . ASP A 1 81 ? 6.607 7.940 5.640 1.00 70.25 81 ASP A O 1
ATOM 670 N N . THR A 1 82 ? 6.632 6.74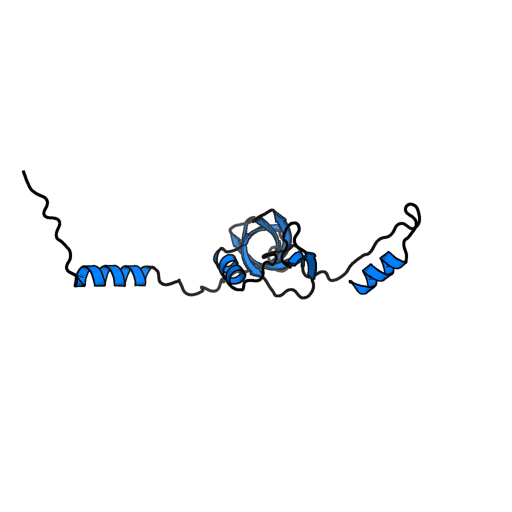6 3.755 1.00 82.44 82 THR A N 1
ATOM 671 C CA . THR A 1 82 ? 5.200 6.878 3.519 1.00 82.44 82 THR A CA 1
ATOM 672 C C . THR A 1 82 ? 4.422 6.145 4.614 1.00 82.44 82 THR A C 1
ATOM 674 O O . THR A 1 82 ? 4.477 4.917 4.703 1.00 82.44 82 THR A O 1
ATOM 677 N N . LEU A 1 83 ? 3.673 6.917 5.412 1.00 86.75 83 LEU A N 1
ATOM 678 C CA . LEU A 1 83 ? 2.855 6.438 6.532 1.00 86.75 83 LEU A CA 1
ATOM 679 C C . LEU A 1 83 ? 1.859 5.355 6.100 1.00 86.75 83 LEU A C 1
ATOM 681 O O . LEU A 1 83 ? 1.813 4.284 6.683 1.00 86.75 83 LEU A O 1
ATOM 685 N N . VAL A 1 84 ? 1.076 5.644 5.060 1.00 92.25 84 VAL A N 1
ATOM 686 C CA . VAL A 1 84 ? 0.127 4.706 4.454 1.00 92.25 84 VAL A CA 1
ATOM 687 C C . VAL A 1 84 ? 0.288 4.791 2.946 1.00 92.25 84 VAL A C 1
ATOM 689 O O . VAL A 1 84 ? 0.208 5.878 2.367 1.00 92.25 84 VAL A O 1
ATOM 692 N N . ALA A 1 85 ? 0.504 3.648 2.318 1.00 94.12 85 ALA A N 1
ATOM 693 C CA . ALA A 1 85 ? 0.584 3.475 0.882 1.00 94.12 85 ALA A CA 1
ATOM 694 C C . ALA A 1 85 ? -0.616 2.666 0.376 1.00 94.12 85 ALA A C 1
ATOM 696 O O . ALA A 1 85 ? -1.296 1.963 1.124 1.00 94.12 85 ALA A O 1
ATOM 697 N N . VAL A 1 86 ? -0.882 2.762 -0.926 1.00 97.06 86 VAL A N 1
ATOM 698 C CA . VAL A 1 86 ? -1.799 1.826 -1.591 1.00 97.06 86 VAL A CA 1
ATOM 699 C C . VAL A 1 86 ? -1.226 0.413 -1.452 1.00 97.06 86 VAL A C 1
ATOM 701 O O . VAL A 1 86 ? -0.014 0.247 -1.527 1.00 97.06 86 VAL A O 1
ATOM 704 N N . GLY A 1 87 ? -2.081 -0.580 -1.223 1.00 97.06 87 GLY A N 1
ATOM 705 C CA . GLY A 1 87 ? -1.702 -1.973 -0.977 1.00 97.06 87 GLY A CA 1
ATOM 706 C C . GLY A 1 87 ? -1.341 -2.297 0.478 1.00 97.06 87 GLY A C 1
ATOM 707 O O . GLY A 1 87 ? -1.153 -3.464 0.813 1.00 97.06 87 GLY A O 1
ATOM 708 N N . ASP A 1 88 ? -1.306 -1.306 1.378 1.00 96.31 88 ASP A N 1
ATOM 709 C CA . ASP A 1 88 ? -1.152 -1.584 2.808 1.00 96.31 88 ASP A CA 1
ATOM 710 C C . ASP A 1 88 ? -2.347 -2.390 3.336 1.00 96.31 88 ASP A C 1
ATOM 712 O O . ASP A 1 88 ? -3.512 -2.058 3.082 1.00 96.31 88 ASP A O 1
ATOM 716 N N . HIS A 1 89 ? -2.040 -3.432 4.108 1.00 96.44 89 HIS A N 1
ATOM 717 C CA . HIS A 1 89 ? -3.016 -4.194 4.877 1.00 96.44 89 HIS A CA 1
ATOM 718 C C . HIS A 1 89 ? -3.271 -3.465 6.194 1.00 96.44 89 HIS A C 1
ATOM 720 O O . HIS A 1 89 ? -2.342 -3.147 6.941 1.00 96.44 89 HIS A O 1
ATOM 726 N N . VAL A 1 90 ? -4.532 -3.145 6.465 1.00 95.50 90 VAL A N 1
ATOM 727 C CA . VAL A 1 90 ? -4.909 -2.249 7.556 1.00 95.50 90 VAL A CA 1
ATOM 728 C C . VAL A 1 90 ? -6.070 -2.792 8.366 1.00 95.50 90 VAL A C 1
ATOM 730 O O . VAL A 1 90 ? -6.960 -3.477 7.867 1.00 95.50 90 VAL A O 1
ATOM 733 N N . TRP A 1 91 ? -6.093 -2.391 9.631 1.00 94.31 91 TRP A N 1
ATOM 734 C CA . TRP A 1 91 ? -7.203 -2.629 10.535 1.00 94.31 91 TRP A CA 1
ATOM 735 C C . TRP A 1 91 ? -7.924 -1.318 10.789 1.00 94.31 91 TRP A C 1
ATOM 737 O O . TRP A 1 91 ? -7.351 -0.342 11.287 1.00 94.31 91 TRP A O 1
ATOM 747 N N . VAL A 1 92 ? -9.199 -1.301 10.432 1.00 94.31 92 VAL A N 1
ATOM 748 C CA . VAL A 1 92 ? -10.043 -0.115 10.437 1.00 94.31 92 VAL A CA 1
ATOM 749 C C . VAL A 1 92 ? -11.094 -0.254 11.522 1.00 94.31 92 VAL A C 1
ATOM 751 O O . VAL A 1 92 ? -11.828 -1.236 11.543 1.00 94.31 92 VAL A O 1
ATOM 754 N N . ARG A 1 93 ? -11.238 0.756 12.385 1.00 93.69 93 ARG A N 1
ATOM 755 C CA . ARG A 1 93 ? -12.450 0.903 13.198 1.00 93.69 93 ARG A CA 1
ATOM 756 C C . ARG A 1 93 ? -13.530 1.568 12.339 1.00 93.69 93 ARG A C 1
ATOM 758 O O . ARG A 1 93 ? -13.333 2.717 11.927 1.00 93.69 93 ARG A O 1
ATOM 765 N N . PRO A 1 94 ? -14.667 0.911 12.067 1.00 93.31 94 PRO A N 1
ATOM 766 C CA . PRO A 1 94 ? -15.770 1.535 11.349 1.00 93.31 94 PRO A CA 1
ATOM 767 C C . PRO A 1 94 ? -16.295 2.781 12.074 1.00 93.31 94 PRO A C 1
ATOM 769 O O . PRO A 1 94 ? -16.462 2.782 13.291 1.00 93.31 94 PRO A O 1
ATOM 772 N N . ASN A 1 95 ? -16.606 3.835 11.318 1.00 92.06 95 ASN A N 1
ATOM 773 C CA . ASN A 1 95 ? -17.313 5.013 11.815 1.00 92.06 95 ASN A CA 1
ATOM 774 C C . ASN A 1 95 ? -18.536 5.265 10.924 1.00 92.06 95 ASN A C 1
ATOM 776 O O . ASN A 1 95 ? -18.485 5.996 9.934 1.00 92.06 95 ASN A O 1
ATOM 780 N N . GLY A 1 96 ? -19.632 4.571 11.226 1.00 89.12 96 GLY A N 1
ATOM 781 C CA . GLY A 1 96 ? -20.796 4.508 10.345 1.00 89.12 96 GLY A CA 1
ATOM 782 C C . GLY A 1 96 ? -20.574 3.581 9.145 1.00 89.12 96 GLY A C 1
ATOM 783 O O . GLY A 1 96 ? -19.776 2.644 9.201 1.00 89.12 96 GLY A O 1
ATOM 784 N N . LYS A 1 97 ? -21.320 3.802 8.055 1.00 87.56 97 LYS A N 1
ATOM 785 C CA . LYS A 1 97 ? -21.319 2.903 6.884 1.00 87.56 97 LYS A CA 1
ATOM 786 C C . LYS A 1 97 ? -20.206 3.184 5.876 1.00 87.56 97 LYS A C 1
ATOM 788 O O . LYS A 1 97 ? -19.735 2.241 5.254 1.00 87.56 97 LYS A O 1
ATOM 793 N N . GLU A 1 98 ? -19.818 4.447 5.729 1.00 93.06 98 GLU A N 1
ATOM 794 C CA . GLU A 1 98 ? -18.933 4.912 4.648 1.00 93.06 98 GLU A CA 1
ATOM 795 C C . GLU A 1 98 ? -17.564 5.370 5.141 1.00 93.06 98 GLU A C 1
ATOM 797 O O . GLU A 1 98 ? -16.638 5.486 4.345 1.00 93.06 98 GLU A O 1
ATOM 802 N N . LYS A 1 99 ? -17.423 5.648 6.441 1.00 95.69 99 LYS A N 1
ATOM 803 C CA . LYS A 1 99 ? -16.181 6.151 7.024 1.00 95.69 99 LYS A CA 1
ATOM 804 C C . LYS A 1 99 ? -15.544 5.130 7.956 1.00 95.69 99 LYS A C 1
ATOM 806 O O . LYS A 1 99 ? -16.196 4.192 8.432 1.00 95.69 99 LYS A O 1
ATOM 811 N N . GLY A 1 100 ? -14.264 5.326 8.225 1.00 94.31 100 GLY A N 1
ATOM 812 C CA . GLY A 1 100 ? -13.504 4.522 9.170 1.00 94.31 100 GLY A CA 1
ATOM 813 C C . GLY A 1 100 ? -12.272 5.253 9.681 1.00 94.31 100 GLY A C 1
ATOM 814 O O . GLY A 1 100 ? -11.950 6.356 9.242 1.00 94.31 100 GLY A O 1
ATOM 815 N N . LEU A 1 101 ? -11.590 4.633 10.633 1.00 94.19 101 LEU A N 1
ATOM 816 C CA . LEU A 1 101 ? -10.314 5.104 11.148 1.00 94.19 101 LEU A CA 1
ATOM 817 C C . LEU A 1 101 ? -9.299 3.966 11.073 1.00 94.19 101 LEU A C 1
ATOM 819 O O . LEU A 1 101 ? -9.541 2.909 11.652 1.00 94.19 101 LEU A O 1
ATOM 823 N N . ILE A 1 102 ? -8.178 4.183 10.387 1.00 93.94 102 ILE A N 1
ATOM 824 C CA . ILE A 1 102 ? -7.050 3.249 10.372 1.00 93.94 102 ILE A CA 1
ATOM 825 C C . ILE A 1 102 ? -6.390 3.293 11.750 1.00 93.94 102 ILE A C 1
ATOM 827 O O . ILE A 1 102 ? -5.915 4.335 12.214 1.00 93.94 102 ILE A O 1
ATOM 831 N N . GLU A 1 103 ? -6.406 2.144 12.409 1.00 90.94 103 GLU A N 1
ATOM 832 C CA . GLU A 1 103 ? -5.960 1.944 13.785 1.00 90.94 103 GLU A CA 1
ATOM 833 C C . GLU A 1 103 ? -4.644 1.185 13.868 1.00 90.94 103 GLU A C 1
ATOM 835 O O . GLU A 1 103 ? -3.885 1.388 14.814 1.00 90.94 103 GLU A O 1
ATOM 840 N N . ARG A 1 104 ? -4.401 0.316 12.887 1.00 89.06 104 ARG A N 1
ATOM 841 C CA . ARG A 1 104 ? -3.174 -0.453 12.725 1.00 89.06 104 ARG A CA 1
ATOM 842 C C . ARG A 1 104 ? -2.916 -0.669 11.239 1.00 89.06 104 ARG A C 1
ATOM 844 O O . ARG A 1 104 ? -3.859 -0.817 10.464 1.00 89.06 104 ARG A O 1
ATOM 851 N N . ILE A 1 105 ? -1.642 -0.686 10.887 1.00 91.12 105 ILE A N 1
ATOM 852 C CA . ILE A 1 105 ? -1.127 -1.087 9.583 1.00 91.12 105 ILE A CA 1
ATOM 853 C C . ILE A 1 105 ? -0.265 -2.311 9.867 1.00 91.12 105 ILE A C 1
ATOM 855 O O . ILE A 1 105 ? 0.519 -2.280 10.819 1.00 91.12 105 ILE A O 1
ATOM 859 N N . ASP A 1 106 ? -0.474 -3.387 9.125 1.00 92.50 106 ASP A N 1
ATOM 860 C CA . ASP A 1 106 ? 0.349 -4.584 9.264 1.00 92.50 106 ASP A CA 1
ATOM 861 C C . ASP A 1 106 ? 1.706 -4.374 8.567 1.00 92.50 106 ASP A C 1
ATOM 863 O O . ASP A 1 106 ? 1.867 -3.484 7.728 1.00 92.50 106 ASP A O 1
ATOM 867 N N . GLU A 1 107 ? 2.712 -5.161 8.951 1.00 90.25 107 GLU A N 1
ATOM 868 C CA . GLU A 1 107 ? 4.054 -5.054 8.373 1.00 90.25 107 GLU A CA 1
ATOM 869 C C . GLU A 1 107 ? 4.037 -5.361 6.869 1.00 90.25 107 GLU A C 1
ATOM 871 O O . GLU A 1 107 ? 3.372 -6.293 6.411 1.00 90.25 107 GLU A O 1
ATOM 876 N N . ARG A 1 108 ? 4.785 -4.569 6.093 1.00 93.12 108 ARG A N 1
ATOM 877 C CA . ARG A 1 108 ? 4.887 -4.736 4.640 1.00 93.12 108 ARG A CA 1
ATOM 878 C C . ARG A 1 108 ? 5.803 -5.913 4.318 1.00 93.12 108 ARG A C 1
ATOM 880 O O . ARG A 1 108 ? 6.921 -5.975 4.822 1.00 93.12 108 ARG A O 1
ATOM 887 N N . THR A 1 109 ? 5.361 -6.811 3.444 1.00 93.81 109 THR A N 1
ATOM 888 C CA . THR A 1 109 ? 6.165 -7.959 2.987 1.00 93.81 109 THR A CA 1
ATOM 889 C C . THR A 1 109 ? 6.981 -7.638 1.737 1.00 93.81 109 THR A C 1
ATOM 891 O O . THR A 1 109 ? 8.070 -8.177 1.551 1.00 93.81 109 THR A O 1
ATOM 894 N N . SER A 1 110 ? 6.474 -6.741 0.894 1.00 93.31 110 SER A N 1
ATOM 895 C CA . SER A 1 110 ? 7.132 -6.241 -0.311 1.00 93.31 110 SER A CA 1
ATOM 896 C C . SER A 1 110 ? 6.762 -4.776 -0.543 1.00 93.31 110 SER A C 1
ATOM 898 O O . SER A 1 110 ? 5.743 -4.280 -0.052 1.00 93.31 110 SER A O 1
ATOM 900 N N . VAL A 1 111 ? 7.616 -4.052 -1.268 1.00 93.38 111 VAL A N 1
ATOM 901 C CA . VAL A 1 111 ? 7.473 -2.610 -1.485 1.00 93.38 111 VAL A CA 1
ATOM 902 C C . VAL A 1 111 ? 7.967 -2.242 -2.879 1.00 93.38 111 VAL A C 1
ATOM 904 O O . VAL A 1 111 ? 9.070 -2.611 -3.270 1.00 93.38 111 VAL A O 1
ATOM 907 N N . LEU A 1 112 ? 7.177 -1.441 -3.595 1.00 93.25 112 LEU A N 1
ATOM 908 C CA . LEU A 1 112 ? 7.652 -0.631 -4.712 1.00 93.25 112 LEU A CA 1
ATOM 909 C C . LEU A 1 112 ? 7.805 0.813 -4.226 1.00 93.25 112 LEU A C 1
ATOM 911 O O . LEU A 1 112 ? 6.815 1.503 -3.957 1.00 93.25 112 LEU A O 1
ATOM 915 N N . SER A 1 113 ? 9.045 1.281 -4.132 1.00 92.12 113 SER A N 1
ATOM 916 C CA . SER A 1 113 ? 9.372 2.623 -3.658 1.00 92.12 113 SER A CA 1
ATOM 917 C C . SER A 1 113 ? 10.303 3.366 -4.609 1.00 92.12 113 SER A C 1
ATOM 919 O O . SER A 1 113 ? 10.841 2.828 -5.579 1.00 92.12 113 SER A O 1
ATOM 921 N N . ARG A 1 114 ? 10.462 4.660 -4.341 1.00 89.62 114 ARG A N 1
ATOM 922 C CA . ARG A 1 114 ? 11.436 5.526 -5.001 1.00 89.62 114 ARG A CA 1
ATOM 923 C C . ARG A 1 114 ? 12.085 6.452 -3.985 1.00 89.62 114 ARG A C 1
ATOM 925 O O . ARG A 1 114 ? 11.588 6.640 -2.877 1.00 89.62 114 ARG A O 1
ATOM 932 N N . GLN A 1 115 ? 13.149 7.126 -4.405 1.00 88.06 115 GLN A N 1
ATOM 933 C CA . GLN A 1 115 ? 13.649 8.275 -3.664 1.00 88.06 115 GLN A CA 1
ATOM 934 C C . GLN A 1 115 ? 12.632 9.422 -3.722 1.00 88.06 115 GLN A C 1
ATOM 936 O O . GLN A 1 115 ? 12.148 9.785 -4.799 1.00 88.06 115 GLN A O 1
ATOM 941 N N . ARG A 1 116 ? 12.334 10.016 -2.563 1.00 84.44 116 ARG A N 1
ATOM 942 C CA . ARG A 1 116 ? 11.425 11.156 -2.449 1.00 84.44 116 ARG A CA 1
ATOM 943 C C . ARG A 1 116 ? 11.918 12.332 -3.313 1.00 84.44 116 ARG A C 1
ATOM 945 O O . ARG A 1 116 ? 13.031 12.818 -3.093 1.00 84.44 116 ARG A O 1
ATOM 952 N N . PRO A 1 117 ? 11.107 12.829 -4.267 1.00 82.06 117 PRO A N 1
ATOM 953 C CA . PRO A 1 117 ? 11.501 13.949 -5.117 1.00 82.06 117 PRO A CA 1
ATOM 954 C C . PRO A 1 117 ? 11.766 15.227 -4.313 1.00 82.06 117 PRO A C 1
ATOM 956 O O . PRO A 1 117 ? 11.047 15.533 -3.363 1.00 82.06 117 PRO A O 1
ATOM 959 N N . GLY A 1 118 ? 12.775 16.002 -4.718 1.00 82.88 118 GLY A N 1
ATOM 960 C CA . GLY A 1 118 ? 13.057 17.325 -4.145 1.00 82.88 118 GLY A CA 1
ATOM 961 C C . GLY A 1 118 ? 13.707 17.319 -2.756 1.00 82.88 118 GLY A C 1
ATOM 962 O O . GLY A 1 118 ? 13.837 18.380 -2.149 1.00 82.88 118 GLY A O 1
ATOM 963 N N . VAL A 1 119 ? 14.129 16.157 -2.246 1.00 78.69 119 VAL A N 1
ATOM 964 C CA . VAL A 1 119 ? 14.822 16.037 -0.957 1.00 78.69 119 VAL A CA 1
ATOM 965 C C . VAL A 1 119 ? 16.259 15.565 -1.187 1.00 78.69 119 VAL A C 1
ATOM 967 O O . VAL A 1 119 ? 16.491 14.483 -1.716 1.00 78.69 119 VAL A O 1
ATOM 970 N N . ASN A 1 120 ? 17.237 16.362 -0.743 1.00 76.62 120 ASN A N 1
ATOM 971 C CA . ASN A 1 120 ? 18.676 16.057 -0.871 1.00 76.62 120 ASN A CA 1
ATOM 972 C C . ASN A 1 120 ? 19.182 14.997 0.127 1.00 76.62 120 ASN A C 1
ATOM 974 O O . ASN A 1 120 ? 20.376 14.726 0.205 1.00 76.62 120 ASN A O 1
ATOM 978 N N . VAL A 1 121 ? 18.281 14.420 0.916 1.00 79.94 121 VAL A N 1
ATOM 979 C CA . VAL A 1 121 ? 18.557 13.346 1.871 1.00 79.94 121 VAL A CA 1
ATOM 980 C C . VAL A 1 121 ? 17.815 12.115 1.378 1.00 79.94 121 VAL A C 1
ATOM 982 O O . VAL A 1 121 ? 16.675 12.244 0.930 1.00 79.94 121 VAL A O 1
ATOM 985 N N . PHE A 1 122 ? 18.433 10.938 1.481 1.00 73.44 122 PHE A N 1
ATOM 986 C CA . PHE A 1 122 ? 17.739 9.680 1.221 1.00 73.44 122 PHE A CA 1
ATOM 987 C C . PHE A 1 122 ? 16.493 9.597 2.107 1.00 73.44 122 PHE A C 1
ATOM 989 O O . PHE A 1 122 ? 16.575 9.610 3.335 1.00 73.44 122 PHE A O 1
ATOM 996 N N . ALA A 1 123 ? 15.338 9.597 1.457 1.00 80.19 123 ALA A N 1
ATOM 997 C CA . ALA A 1 123 ? 14.034 9.437 2.069 1.00 80.19 123 ALA A CA 1
ATOM 998 C C . ALA A 1 123 ? 13.222 8.563 1.125 1.00 80.19 123 ALA A C 1
ATOM 1000 O O . ALA A 1 123 ? 13.131 8.868 -0.070 1.00 80.19 123 ALA A O 1
ATOM 1001 N N . GLU A 1 124 ? 12.680 7.475 1.652 1.00 85.06 124 GLU A N 1
ATOM 1002 C CA . GLU A 1 124 ? 11.868 6.561 0.873 1.00 85.06 124 GLU A CA 1
ATOM 1003 C C . GLU A 1 124 ? 10.469 7.154 0.656 1.00 85.06 124 GLU A C 1
ATOM 1005 O O . GLU A 1 124 ? 9.863 7.765 1.540 1.00 85.06 124 GLU A O 1
ATOM 1010 N N . ASP A 1 125 ? 9.970 7.012 -0.565 1.00 89.12 125 ASP A N 1
ATOM 1011 C CA . ASP A 1 125 ? 8.597 7.309 -0.950 1.00 89.12 125 ASP A CA 1
ATOM 1012 C C . ASP A 1 125 ? 7.988 6.012 -1.489 1.00 89.12 125 ASP A C 1
ATOM 1014 O O . ASP A 1 125 ? 8.271 5.605 -2.620 1.00 89.12 125 ASP A O 1
ATOM 1018 N N . VAL A 1 126 ? 7.208 5.325 -0.648 1.00 92.12 126 VAL A N 1
ATOM 1019 C CA . VAL A 1 126 ? 6.525 4.081 -1.027 1.00 92.12 126 VAL A CA 1
ATOM 1020 C C . VAL A 1 126 ? 5.355 4.413 -1.939 1.00 92.12 126 VAL A C 1
ATOM 1022 O O . VAL A 1 126 ? 4.448 5.152 -1.557 1.00 92.12 126 VAL A O 1
ATOM 1025 N N . ILE A 1 127 ? 5.395 3.850 -3.144 1.00 92.81 127 ILE A N 1
ATOM 1026 C CA . ILE A 1 127 ? 4.382 4.028 -4.185 1.00 92.81 127 ILE A CA 1
ATOM 1027 C C . ILE A 1 127 ? 3.283 2.973 -4.019 1.00 92.81 127 ILE A C 1
ATOM 1029 O O . ILE A 1 127 ? 2.099 3.302 -4.102 1.00 92.81 127 ILE A O 1
ATOM 1033 N N . LEU A 1 128 ? 3.679 1.720 -3.776 1.00 95.50 128 LEU A N 1
ATOM 1034 C CA . LEU A 1 128 ? 2.792 0.569 -3.607 1.00 95.50 128 LEU A CA 1
ATOM 1035 C C . LEU A 1 128 ? 3.389 -0.394 -2.573 1.00 95.50 128 LEU A C 1
ATOM 1037 O O . LEU A 1 128 ? 4.576 -0.715 -2.632 1.00 95.50 128 LEU A O 1
ATOM 1041 N N . ALA A 1 129 ? 2.563 -0.850 -1.640 1.00 95.69 129 ALA A N 1
ATOM 1042 C CA . ALA A 1 129 ? 2.902 -1.839 -0.629 1.00 95.69 129 ALA A CA 1
ATOM 1043 C C . ALA A 1 129 ? 2.291 -3.201 -0.969 1.00 95.69 129 ALA A C 1
ATOM 1045 O O . ALA A 1 129 ? 1.241 -3.281 -1.603 1.00 95.69 129 ALA A O 1
ATOM 1046 N N . ASN A 1 130 ? 2.975 -4.261 -0.549 1.00 95.94 130 ASN A N 1
ATOM 1047 C CA . ASN A 1 130 ? 2.585 -5.656 -0.732 1.00 95.94 130 ASN A CA 1
ATOM 1048 C C . ASN A 1 130 ? 2.260 -6.081 -2.184 1.00 95.94 130 ASN A C 1
ATOM 1050 O O . ASN A 1 130 ? 1.348 -6.891 -2.360 1.00 95.94 130 ASN A O 1
ATOM 1054 N N . PRO A 1 131 ? 2.948 -5.586 -3.242 1.00 95.44 131 PRO A N 1
ATOM 1055 C CA . PRO A 1 131 ? 2.786 -6.179 -4.562 1.00 95.44 131 PRO A CA 1
ATOM 1056 C C . PRO A 1 131 ? 3.298 -7.622 -4.569 1.00 95.44 131 PRO A C 1
ATOM 1058 O O . PRO A 1 131 ? 4.408 -7.920 -4.124 1.00 95.44 131 PRO A O 1
ATOM 1061 N N . ASP A 1 132 ? 2.492 -8.506 -5.128 1.00 93.81 132 ASP A N 1
ATOM 1062 C 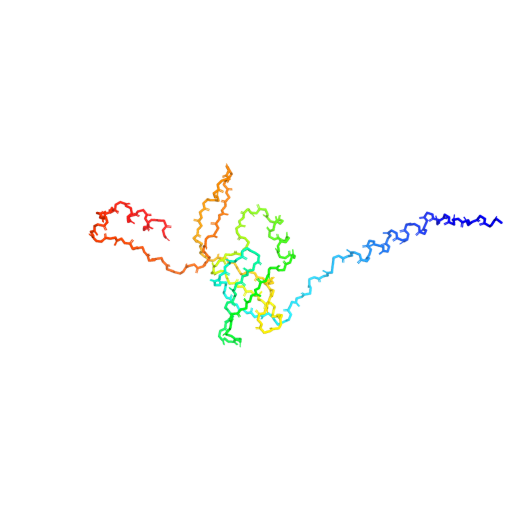CA . ASP A 1 132 ? 2.761 -9.926 -5.317 1.00 93.81 132 ASP A CA 1
ATOM 1063 C C . ASP A 1 132 ? 3.287 -10.237 -6.728 1.00 93.81 132 ASP A C 1
ATOM 1065 O O . ASP A 1 132 ? 3.974 -11.240 -6.926 1.00 93.81 132 ASP A O 1
ATOM 1069 N N . GLN A 1 133 ? 3.017 -9.365 -7.708 1.00 93.19 133 GLN A N 1
ATOM 1070 C CA . GLN A 1 133 ? 3.497 -9.501 -9.084 1.00 93.19 133 GLN A CA 1
ATOM 1071 C C . GLN A 1 133 ? 3.813 -8.144 -9.7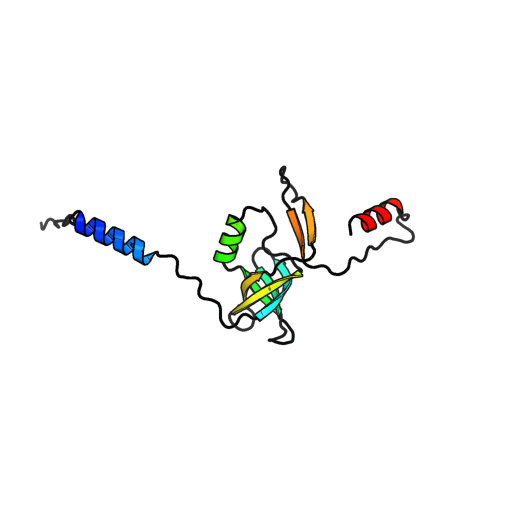27 1.00 93.19 133 GLN A C 1
ATOM 1073 O O . GLN A 1 133 ? 3.125 -7.149 -9.500 1.00 93.19 133 GLN A O 1
ATOM 1078 N N . ALA A 1 134 ? 4.823 -8.124 -10.601 1.00 92.12 134 ALA A N 1
ATOM 1079 C CA . ALA A 1 134 ? 5.135 -6.996 -11.473 1.00 92.12 134 ALA A CA 1
ATOM 1080 C C . ALA A 1 134 ? 5.026 -7.430 -12.940 1.00 92.12 134 ALA A C 1
ATOM 1082 O O . ALA A 1 134 ? 5.700 -8.365 -13.373 1.00 92.12 134 ALA A O 1
ATOM 1083 N N . LEU A 1 135 ? 4.191 -6.736 -13.717 1.00 93.25 135 LEU A N 1
ATOM 1084 C CA . LEU A 1 135 ? 4.085 -6.949 -15.159 1.00 93.25 135 LEU A CA 1
ATOM 1085 C C . LEU A 1 135 ? 4.852 -5.851 -15.894 1.00 93.25 135 LEU A C 1
ATOM 1087 O O . LEU A 1 135 ? 4.396 -4.712 -15.988 1.00 93.25 135 LEU A O 1
ATOM 1091 N N . VAL A 1 136 ? 6.022 -6.201 -16.423 1.00 90.88 136 VAL A N 1
ATOM 1092 C CA . VAL A 1 136 ? 6.857 -5.271 -17.188 1.00 90.88 136 VAL A CA 1
ATOM 1093 C C . VAL A 1 136 ? 6.488 -5.369 -18.667 1.00 90.88 136 VAL A C 1
ATOM 1095 O O . VAL A 1 136 ? 6.646 -6.420 -19.286 1.00 90.88 136 VAL A O 1
ATOM 1098 N N . VAL A 1 137 ? 5.977 -4.276 -19.234 1.00 91.69 137 VAL A N 1
ATOM 1099 C CA . VAL A 1 137 ? 5.473 -4.227 -20.614 1.00 91.69 137 VAL A CA 1
ATOM 1100 C C . VAL A 1 137 ? 6.414 -3.404 -21.488 1.00 91.69 137 VAL A C 1
ATOM 1102 O O . VAL A 1 137 ? 6.743 -2.268 -21.152 1.00 91.69 137 VAL A O 1
ATOM 1105 N N . PHE A 1 138 ? 6.801 -3.964 -22.634 1.00 90.75 138 PHE A N 1
ATOM 1106 C CA . PHE A 1 138 ? 7.604 -3.295 -23.657 1.00 90.75 138 PHE A CA 1
ATOM 1107 C C . PHE A 1 138 ? 6.886 -3.327 -25.001 1.00 90.75 138 PHE A C 1
ATOM 1109 O O . PHE A 1 138 ? 6.177 -4.284 -25.315 1.00 90.75 138 PHE A O 1
ATOM 1116 N N . ALA A 1 139 ? 7.098 -2.287 -25.804 1.00 92.00 139 ALA A N 1
ATOM 1117 C CA . ALA A 1 139 ? 6.677 -2.296 -27.194 1.00 92.00 139 ALA A CA 1
ATOM 1118 C C . ALA A 1 139 ? 7.504 -3.329 -27.977 1.00 92.00 139 ALA A C 1
ATOM 1120 O O . ALA A 1 139 ? 8.721 -3.409 -27.814 1.00 92.00 139 ALA A O 1
ATOM 1121 N N . ALA A 1 140 ? 6.838 -4.124 -28.819 1.00 89.81 140 ALA A N 1
ATOM 1122 C CA . ALA A 1 140 ? 7.517 -5.057 -29.722 1.00 89.81 140 ALA A CA 1
ATOM 1123 C C . ALA A 1 140 ? 8.201 -4.324 -30.892 1.00 89.81 140 ALA A C 1
ATOM 1125 O O . ALA A 1 140 ? 9.194 -4.805 -31.428 1.00 89.81 140 ALA A O 1
ATOM 1126 N N . ALA A 1 141 ? 7.656 -3.167 -31.266 1.00 91.38 141 ALA A N 1
ATOM 1127 C CA . ALA A 1 141 ? 8.203 -2.187 -32.192 1.00 91.38 141 ALA A CA 1
ATOM 1128 C C . ALA A 1 141 ? 7.557 -0.824 -31.880 1.00 91.38 141 ALA A C 1
ATOM 1130 O O . ALA A 1 141 ? 6.442 -0.795 -31.359 1.00 91.38 141 ALA A O 1
ATOM 1131 N N . ASP A 1 142 ? 8.243 0.270 -32.219 1.00 91.31 142 ASP A N 1
ATOM 1132 C CA . ASP A 1 142 ? 7.825 1.668 -32.005 1.00 91.31 142 ASP A CA 1
ATOM 1133 C C . ASP A 1 142 ? 7.353 2.004 -30.564 1.00 91.31 142 ASP A C 1
ATOM 1135 O O . ASP A 1 142 ? 6.152 2.046 -30.280 1.00 91.31 142 ASP A O 1
ATOM 1139 N N . PRO A 1 143 ? 8.280 2.260 -29.618 1.00 89.44 143 PRO A N 1
ATOM 1140 C CA . PRO A 1 143 ? 9.731 2.364 -29.798 1.00 89.44 143 PRO A CA 1
ATOM 1141 C C . PRO A 1 143 ? 10.431 1.004 -29.958 1.00 89.44 143 PRO A C 1
ATOM 1143 O O . PRO A 1 143 ? 9.915 -0.033 -29.545 1.00 89.44 143 PRO A O 1
ATOM 1146 N N . GLU A 1 144 ? 11.637 1.021 -30.535 1.00 92.81 144 GLU A N 1
ATOM 1147 C CA . GLU A 1 144 ? 12.511 -0.159 -30.626 1.00 92.81 144 GLU A CA 1
ATOM 1148 C C . GLU A 1 144 ? 12.762 -0.760 -29.224 1.00 92.81 144 GLU A C 1
ATOM 1150 O O . GLU A 1 144 ? 13.121 -0.018 -28.297 1.00 92.81 144 GLU A O 1
ATOM 1155 N N . PRO A 1 145 ? 12.594 -2.082 -29.027 1.00 89.88 145 PRO A N 1
ATOM 1156 C CA . PRO A 1 145 ? 12.756 -2.699 -27.717 1.00 89.88 145 PRO A CA 1
ATOM 1157 C C . PRO A 1 145 ? 14.201 -2.603 -27.207 1.00 89.88 145 PRO A C 1
ATOM 1159 O O . PRO A 1 145 ? 15.143 -3.167 -27.763 1.00 89.88 145 PRO A O 1
ATOM 1162 N N . HIS A 1 146 ? 14.382 -1.933 -26.069 1.00 91.00 146 HIS A N 1
ATOM 1163 C CA . HIS A 1 146 ? 15.670 -1.846 -25.382 1.00 91.00 146 HIS A CA 1
ATOM 1164 C C . HIS A 1 146 ? 15.883 -3.041 -24.440 1.00 91.00 146 HIS A C 1
ATOM 1166 O O . HIS A 1 146 ? 15.562 -2.980 -23.255 1.00 91.00 146 HIS A O 1
ATOM 1172 N N . THR A 1 147 ? 16.499 -4.114 -24.936 1.00 88.31 147 THR A N 1
ATOM 1173 C CA . THR A 1 147 ? 16.736 -5.360 -24.172 1.00 88.31 147 THR A CA 1
ATOM 1174 C C . THR A 1 147 ? 17.498 -5.156 -22.860 1.00 88.31 147 THR A C 1
ATOM 1176 O O . THR A 1 147 ? 17.109 -5.697 -21.832 1.00 88.31 147 THR A O 1
ATOM 1179 N N . ARG A 1 148 ? 18.509 -4.277 -22.830 1.00 91.69 148 ARG A N 1
ATOM 1180 C CA . ARG A 1 148 ? 19.219 -3.941 -21.577 1.00 91.69 148 ARG A CA 1
ATOM 1181 C C . ARG A 1 148 ? 18.311 -3.310 -20.523 1.00 91.69 148 ARG A C 1
ATOM 1183 O O . ARG A 1 148 ? 18.607 -3.386 -19.337 1.00 91.69 148 ARG A O 1
ATOM 1190 N N . MET A 1 149 ? 17.253 -2.619 -20.942 1.00 90.31 149 MET A N 1
ATOM 1191 C CA . MET A 1 149 ? 16.286 -2.049 -20.012 1.00 90.31 149 MET A CA 1
ATOM 1192 C C . MET A 1 149 ? 15.421 -3.156 -19.407 1.00 90.31 149 MET A C 1
ATOM 1194 O O . MET A 1 149 ? 15.231 -3.143 -18.196 1.00 90.31 149 MET A O 1
ATOM 1198 N N . LEU A 1 150 ? 14.986 -4.135 -20.208 1.00 90.50 150 LEU A N 1
ATOM 1199 C CA . LEU A 1 150 ? 14.298 -5.332 -19.713 1.00 90.50 150 LEU A CA 1
ATOM 1200 C C . LEU A 1 150 ? 15.129 -6.044 -18.639 1.00 90.50 150 LEU A C 1
ATOM 1202 O O . LEU A 1 150 ? 14.624 -6.249 -17.539 1.00 90.50 150 LEU A O 1
ATOM 1206 N N . ASP A 1 151 ? 16.409 -6.316 -18.906 1.00 92.00 151 ASP A N 1
ATOM 1207 C CA . ASP A 1 151 ? 17.301 -6.959 -17.929 1.00 92.00 151 ASP A CA 1
ATOM 1208 C C . ASP A 1 151 ? 17.368 -6.176 -16.610 1.00 92.00 151 ASP A C 1
ATOM 1210 O O . ASP A 1 151 ? 17.347 -6.753 -15.526 1.00 92.00 151 ASP A O 1
ATOM 1214 N N . ARG A 1 152 ? 17.402 -4.838 -16.679 1.00 92.19 152 ARG A N 1
ATOM 1215 C CA . ARG A 1 152 ? 17.410 -3.991 -15.478 1.00 92.19 152 ARG A CA 1
ATOM 1216 C C . ARG A 1 152 ? 16.120 -4.104 -14.678 1.00 92.19 152 ARG A C 1
ATOM 1218 O O . ARG A 1 152 ? 16.194 -4.119 -13.456 1.00 92.19 152 ARG A O 1
ATOM 1225 N N . PHE A 1 153 ? 14.965 -4.176 -15.334 1.00 90.62 153 PHE A N 1
ATOM 1226 C CA . PHE A 1 153 ? 13.700 -4.388 -14.631 1.00 90.62 153 PHE A CA 1
ATOM 1227 C C . PHE A 1 153 ? 13.641 -5.773 -13.980 1.00 90.62 153 PHE A C 1
ATOM 1229 O O . PHE A 1 153 ? 13.193 -5.868 -12.845 1.00 90.62 153 PHE A O 1
ATOM 1236 N N . LEU A 1 154 ? 14.152 -6.813 -14.648 1.00 89.81 154 LEU A N 1
ATOM 1237 C CA . LEU A 1 154 ? 14.186 -8.177 -14.106 1.00 89.81 154 LEU A CA 1
ATOM 1238 C C . LEU A 1 154 ? 15.115 -8.335 -12.895 1.00 89.81 154 LEU A C 1
ATOM 1240 O O . LEU A 1 154 ? 14.877 -9.203 -12.070 1.00 89.81 154 LEU A O 1
ATOM 1244 N N . VAL A 1 155 ? 16.175 -7.530 -12.796 1.00 91.62 155 VAL A N 1
ATOM 1245 C CA . VAL A 1 155 ? 17.096 -7.545 -11.643 1.00 91.62 155 VAL A CA 1
ATOM 1246 C C . VAL A 1 155 ? 16.564 -6.731 -10.460 1.00 91.62 155 VAL A C 1
ATOM 1248 O O . VAL A 1 155 ? 16.933 -7.001 -9.322 1.00 91.62 155 VAL A O 1
ATOM 1251 N N . ILE A 1 156 ? 15.767 -5.691 -10.727 1.00 85.31 156 ILE A N 1
ATOM 1252 C CA . ILE A 1 156 ? 15.216 -4.804 -9.689 1.00 85.31 156 ILE A CA 1
ATOM 1253 C C . ILE A 1 156 ? 13.956 -5.396 -9.043 1.00 85.31 156 ILE A C 1
ATOM 1255 O O . ILE A 1 156 ? 13.714 -5.113 -7.871 1.00 85.31 156 ILE A O 1
ATOM 1259 N N . ALA A 1 157 ? 13.153 -6.137 -9.813 1.00 77.69 157 ALA A N 1
ATOM 1260 C CA . ALA A 1 157 ? 11.936 -6.803 -9.346 1.00 77.69 157 ALA A CA 1
ATOM 1261 C C . ALA A 1 157 ? 12.249 -7.978 -8.408 1.00 77.69 157 ALA A C 1
ATOM 1263 O O . ALA A 1 157 ? 11.476 -8.145 -7.440 1.00 77.69 157 ALA A O 1
#

Nearest PDB structures (foldseek):
  1t9h-assembly1_A  TM=7.678E-01  e=9.647E-06  Bacillus subtilis
  2eqs-assembly1_A  TM=5.164E-01  e=1.646E-01  Homo sapiens
  1wi5-assembly1_A  TM=3.976E-01  e=5.921E-02  Homo sapiens
  7yn9-assembly1_A  TM=3.281E-01  e=1.826E+00  Desulfonema ishimotonii

Sequence (157 aa):
MARRRVQRLSEEEQDLMQFEDRYKNRPRPKQESTDLVAGIVIRARGHHYDVQTDPGTDNRVRVCEVRGRLLAEQIADRSKDTLVAVGDHVWVRPNGKEKGLIERIDERTSVLSRQRPGVNVFAEDVILANPDQALVVFAAADPEPHTRMLDRFLVIA